Protein AF-G8Z9L9-F1 (afdb_monomer_lite)

pLDDT: mean 82.23, std 14.24, range [38.78, 95.94]

Foldseek 3Di:
DVVVVVVVVVVVVVVVVVVVLVVLLVVLVVQLVVLVDPVCVVVDDPVVNVVSPVVSVVSNVVSVVVVVVVVPPD

Secondary structure (DSSP, 8-state):
-HHHHHHHHHHHHHHHHHHHHHHHHHHHHHHHHHHH-TTTTTTS-HHHHHHHHHHHHHHHHHHHHHHHHHHT--

Radius of gyration: 17.8 Å; chains: 1; bounding box: 41×19×49 Å

Structure (mmCIF, N/CA/C/O backbone):
data_AF-G8Z9L9-F1
#
_entry.id   AF-G8Z9L9-F1
#
loop_
_atom_site.group_PDB
_atom_site.id
_atom_site.type_symbol
_atom_site.label_atom_id
_atom_site.label_alt_id
_atom_site.label_comp_id
_atom_site.label_asym_id
_atom_site.label_entity_id
_atom_site.label_seq_id
_atom_site.pdbx_PDB_ins_code
_atom_site.Cartn_x
_atom_site.Cartn_y
_atom_site.Cartn_z
_atom_site.occupancy
_atom_site.B_iso_or_equiv
_atom_site.auth_seq_id
_atom_site.auth_comp_id
_atom_site.auth_asym_id
_atom_site.auth_atom_id
_atom_site.pdbx_PDB_model_num
ATOM 1 N N . ASP A 1 1 ? 25.450 5.654 -33.348 1.00 58.88 1 ASP A N 1
ATOM 2 C CA . ASP A 1 1 ? 24.263 6.460 -33.025 1.00 58.88 1 ASP A CA 1
ATOM 3 C C . ASP A 1 1 ? 23.090 5.646 -32.480 1.00 58.88 1 ASP A C 1
ATOM 5 O O . ASP A 1 1 ? 22.755 5.818 -31.321 1.00 58.88 1 ASP A O 1
ATOM 9 N N . SER A 1 2 ? 22.554 4.664 -33.218 1.00 62.50 2 SER A N 1
ATOM 10 C CA . SER A 1 2 ? 21.344 3.908 -32.809 1.00 62.50 2 SER A CA 1
ATOM 11 C C . SER A 1 2 ? 21.411 3.161 -31.460 1.00 62.50 2 SER A C 1
ATOM 13 O O . SER A 1 2 ? 20.374 2.896 -30.860 1.00 62.50 2 SER A O 1
ATOM 15 N N . SER A 1 3 ? 22.600 2.817 -30.954 1.00 60.91 3 SER A N 1
ATOM 16 C CA . SER A 1 3 ? 22.723 2.087 -29.682 1.00 60.91 3 SER A CA 1
ATOM 17 C C . SER A 1 3 ? 22.564 2.984 -28.452 1.00 60.91 3 SER A C 1
ATOM 19 O O . SER A 1 3 ? 22.124 2.504 -27.418 1.00 60.91 3 SER A O 1
ATOM 21 N N . LEU A 1 4 ? 22.920 4.267 -28.553 1.00 66.94 4 LEU A N 1
ATOM 22 C CA . LEU A 1 4 ? 22.893 5.215 -27.431 1.00 66.94 4 LEU A CA 1
ATOM 23 C C . LEU A 1 4 ? 21.485 5.762 -27.185 1.00 66.94 4 LEU A C 1
ATOM 25 O O . LEU A 1 4 ? 21.125 6.042 -26.048 1.00 66.94 4 LEU A O 1
ATOM 29 N N . ASP A 1 5 ? 20.706 5.878 -28.255 1.00 65.25 5 ASP A N 1
ATOM 30 C CA . ASP A 1 5 ? 19.313 6.314 -28.219 1.00 65.25 5 ASP A CA 1
ATOM 31 C C . ASP A 1 5 ? 18.424 5.265 -27.529 1.00 65.25 5 ASP A C 1
ATOM 33 O O . ASP A 1 5 ? 17.731 5.574 -26.566 1.00 65.25 5 ASP A O 1
ATOM 37 N N . LYS A 1 6 ? 18.591 3.984 -27.894 1.00 68.75 6 LYS A N 1
ATOM 38 C CA . LYS A 1 6 ? 17.892 2.854 -27.255 1.00 68.75 6 LYS A CA 1
ATOM 39 C C . LYS A 1 6 ? 18.176 2.728 -25.759 1.00 68.75 6 LYS A C 1
ATOM 41 O O . LYS A 1 6 ? 17.258 2.503 -24.988 1.00 68.75 6 LYS A O 1
ATOM 46 N N . HIS A 1 7 ? 19.431 2.920 -25.341 1.00 72.44 7 HIS A N 1
ATOM 47 C CA . HIS A 1 7 ? 19.782 2.855 -23.916 1.00 72.44 7 HIS A CA 1
ATOM 48 C C . HIS A 1 7 ? 19.118 3.974 -23.108 1.00 72.44 7 HIS A C 1
ATOM 50 O O . HIS A 1 7 ? 18.704 3.740 -21.981 1.00 72.44 7 HIS A O 1
ATOM 56 N N . LYS A 1 8 ? 18.991 5.180 -23.677 1.00 75.38 8 LYS A N 1
ATOM 57 C CA . LYS A 1 8 ? 18.302 6.287 -23.004 1.00 75.38 8 LYS A CA 1
ATOM 58 C C . LYS A 1 8 ? 16.807 6.027 -22.868 1.00 75.38 8 LYS A C 1
ATOM 60 O O . LYS A 1 8 ? 16.259 6.295 -21.806 1.00 75.38 8 LYS A O 1
ATOM 65 N N . GLU A 1 9 ? 16.176 5.505 -23.916 1.00 76.69 9 GLU A N 1
ATOM 66 C CA . GLU A 1 9 ? 14.748 5.176 -23.906 1.00 76.69 9 GLU A CA 1
ATOM 67 C C . GLU A 1 9 ? 14.454 4.058 -22.889 1.00 76.69 9 GLU A C 1
ATOM 69 O O . GLU A 1 9 ? 13.543 4.182 -22.071 1.00 76.69 9 GLU A O 1
ATOM 74 N N . ASP A 1 10 ? 15.301 3.025 -22.846 1.00 75.00 10 ASP A N 1
ATOM 75 C CA . ASP A 1 10 ? 15.212 1.952 -21.853 1.00 75.00 10 ASP A CA 1
ATOM 76 C C . ASP A 1 10 ? 15.423 2.479 -20.419 1.00 75.00 10 ASP A C 1
ATOM 78 O O . ASP A 1 10 ? 14.644 2.154 -1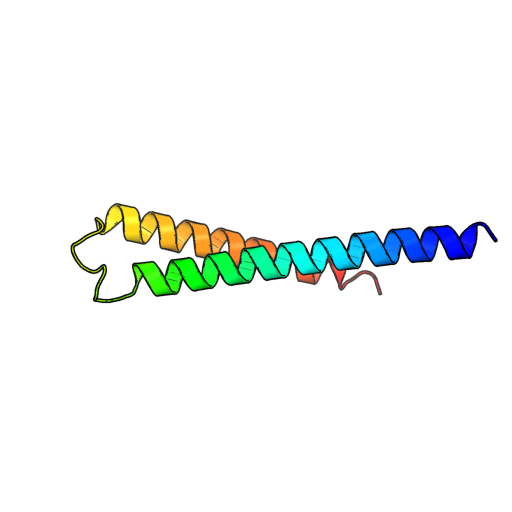9.521 1.00 75.00 10 ASP A O 1
ATOM 82 N N . ASP A 1 11 ? 16.425 3.337 -20.188 1.00 77.44 11 ASP A N 1
ATOM 83 C CA . ASP A 1 11 ? 16.680 3.956 -18.879 1.00 77.44 11 ASP A CA 1
ATOM 84 C C . ASP A 1 11 ? 15.516 4.856 -18.420 1.00 77.44 11 ASP A C 1
ATOM 86 O O . ASP A 1 11 ? 15.178 4.888 -17.232 1.00 77.44 11 ASP A O 1
ATOM 90 N N . GLU A 1 12 ? 14.885 5.594 -19.336 1.00 80.62 12 GLU A N 1
ATOM 91 C CA . GLU A 1 12 ? 13.712 6.425 -19.046 1.00 80.62 12 GLU A CA 1
ATOM 92 C C . GLU A 1 12 ? 12.500 5.575 -18.671 1.00 80.62 12 GLU A C 1
ATOM 94 O O . GLU A 1 12 ? 11.904 5.803 -17.616 1.00 80.62 12 GLU A O 1
ATOM 99 N N . VAL A 1 13 ? 12.213 4.524 -19.441 1.00 79.81 13 VAL A N 1
ATOM 100 C CA . VAL A 1 13 ? 11.135 3.576 -19.132 1.00 79.81 13 VAL A CA 1
ATOM 101 C C . VAL A 1 13 ? 11.354 2.918 -17.767 1.00 79.81 13 VAL A C 1
ATOM 103 O O . VAL A 1 13 ? 10.408 2.754 -16.994 1.00 79.81 13 VAL A O 1
ATOM 106 N N . GLN A 1 14 ? 12.593 2.554 -17.431 1.00 79.12 14 GLN A N 1
ATOM 107 C CA . GLN A 1 14 ? 12.917 1.980 -16.123 1.00 79.12 14 GLN A CA 1
ATOM 108 C C . GLN A 1 14 ? 12.747 2.995 -14.986 1.00 79.12 14 GLN A C 1
ATOM 110 O O . GLN A 1 14 ? 12.186 2.658 -13.940 1.00 79.12 14 GLN A O 1
ATOM 115 N N . ARG A 1 15 ? 13.160 4.254 -15.178 1.00 82.19 15 ARG A N 1
ATOM 116 C CA . ARG A 1 15 ? 12.935 5.313 -14.180 1.00 82.19 15 ARG A CA 1
ATOM 117 C C . ARG A 1 15 ? 11.455 5.588 -13.948 1.00 82.19 15 ARG A C 1
ATOM 119 O O . ARG A 1 15 ? 11.045 5.683 -12.790 1.00 82.19 15 ARG A O 1
ATOM 126 N N . ASP A 1 16 ? 10.660 5.667 -15.008 1.00 83.81 16 ASP A N 1
ATOM 127 C CA . ASP A 1 16 ? 9.223 5.917 -14.905 1.00 83.81 16 ASP A CA 1
ATOM 128 C C . ASP A 1 16 ? 8.508 4.768 -14.190 1.00 83.81 16 ASP A C 1
ATOM 130 O O . ASP A 1 16 ? 7.690 5.003 -13.295 1.00 83.81 16 ASP A O 1
ATOM 134 N N . LYS A 1 17 ? 8.886 3.518 -14.489 1.00 82.62 17 LYS A N 1
ATOM 135 C CA . LYS A 1 17 ? 8.407 2.338 -13.754 1.00 82.62 17 LYS A CA 1
ATOM 136 C C . LYS A 1 17 ? 8.737 2.416 -12.266 1.00 82.62 17 LYS A C 1
ATOM 138 O O . LYS A 1 17 ? 7.856 2.175 -11.443 1.00 82.62 17 LYS A O 1
ATOM 143 N N . VAL A 1 18 ? 9.978 2.748 -11.903 1.00 83.50 18 VAL A N 1
ATOM 144 C CA . VAL A 1 18 ? 10.389 2.870 -10.492 1.00 83.50 18 VAL A CA 1
ATOM 145 C C . VAL A 1 18 ? 9.618 3.991 -9.794 1.00 83.50 18 VAL A C 1
ATOM 147 O O . VAL A 1 18 ? 9.126 3.794 -8.686 1.00 83.50 18 VAL A O 1
ATOM 150 N N . SER A 1 19 ? 9.452 5.141 -10.448 1.00 85.94 19 SER A N 1
ATOM 151 C CA . SER A 1 19 ? 8.681 6.267 -9.913 1.00 85.94 19 SER A CA 1
ATOM 152 C C . SER A 1 19 ? 7.220 5.884 -9.648 1.00 85.94 19 SER A C 1
ATOM 154 O O . SER A 1 19 ? 6.702 6.108 -8.552 1.00 85.94 19 SER A O 1
ATOM 156 N N . ALA A 1 20 ? 6.575 5.215 -10.610 1.00 86.56 20 ALA A N 1
ATOM 157 C CA . ALA A 1 20 ? 5.204 4.734 -10.466 1.00 86.56 20 ALA A CA 1
ATOM 158 C C . ALA A 1 20 ? 5.069 3.696 -9.337 1.00 86.56 20 ALA A C 1
ATOM 160 O O . ALA A 1 20 ? 4.124 3.767 -8.548 1.00 86.56 20 ALA A O 1
ATOM 161 N N . LYS A 1 21 ? 6.032 2.768 -9.217 1.00 86.50 21 LYS A N 1
ATOM 162 C CA . LYS A 1 21 ? 6.082 1.773 -8.131 1.00 86.50 21 LYS A CA 1
ATOM 163 C C . LYS A 1 21 ? 6.188 2.444 -6.761 1.00 86.5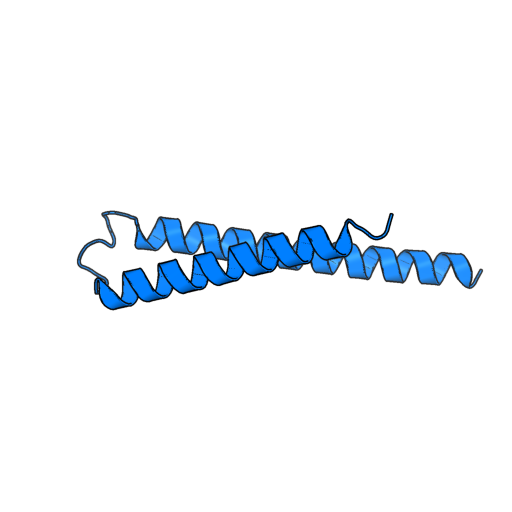0 21 LYS A C 1
ATOM 165 O O . LYS A 1 21 ? 5.364 2.162 -5.896 1.00 86.50 21 LYS A O 1
ATOM 170 N N . ASN A 1 22 ? 7.129 3.373 -6.592 1.00 87.00 22 ASN A N 1
ATOM 171 C CA . ASN A 1 22 ? 7.322 4.105 -5.336 1.00 87.00 22 ASN A CA 1
ATOM 172 C C . ASN A 1 22 ? 6.080 4.930 -4.958 1.00 87.00 22 ASN A C 1
ATOM 174 O O . ASN A 1 22 ? 5.723 5.027 -3.782 1.00 87.00 22 ASN A O 1
ATOM 178 N N . GLY A 1 23 ? 5.401 5.518 -5.950 1.00 91.25 23 GLY A N 1
ATOM 179 C CA . GLY A 1 23 ? 4.148 6.245 -5.745 1.00 91.25 23 GLY A CA 1
ATOM 180 C C . GLY A 1 23 ? 3.020 5.340 -5.246 1.00 91.25 23 GLY A C 1
ATOM 181 O O . GLY A 1 23 ? 2.331 5.684 -4.283 1.00 91.25 23 GLY A O 1
ATOM 182 N N . LEU A 1 24 ? 2.861 4.162 -5.856 1.00 91.00 24 LEU A N 1
ATOM 183 C CA . LEU A 1 24 ? 1.850 3.186 -5.447 1.00 91.00 24 LEU A CA 1
ATOM 184 C C . LEU A 1 24 ? 2.143 2.602 -4.060 1.00 91.00 24 LEU A C 1
ATOM 186 O O . LEU A 1 24 ? 1.232 2.481 -3.241 1.00 91.00 24 LEU A O 1
ATOM 190 N N . GLU A 1 25 ? 3.407 2.287 -3.782 1.00 90.50 25 GLU A N 1
ATOM 191 C CA . GLU A 1 25 ? 3.865 1.827 -2.474 1.00 90.50 25 GLU A CA 1
ATOM 192 C C . GLU A 1 25 ? 3.551 2.865 -1.388 1.00 90.50 25 GLU A C 1
ATOM 194 O O . GLU A 1 25 ? 2.876 2.558 -0.403 1.00 90.50 25 GLU A O 1
ATOM 199 N N . SER A 1 26 ? 3.945 4.122 -1.613 1.00 93.88 26 SER A N 1
ATOM 200 C CA . SER A 1 26 ? 3.675 5.230 -0.689 1.00 93.88 26 SER A CA 1
ATOM 201 C C . SER A 1 26 ? 2.178 5.407 -0.434 1.00 93.88 26 SER A C 1
ATOM 203 O O . SER A 1 26 ? 1.756 5.604 0.705 1.00 93.88 26 SER A O 1
ATOM 205 N N . TYR A 1 27 ? 1.352 5.304 -1.479 1.00 93.75 27 TYR A N 1
ATOM 206 C CA . TYR A 1 27 ? -0.100 5.377 -1.345 1.00 93.75 27 TYR A CA 1
ATOM 207 C C . TYR A 1 27 ? -0.664 4.225 -0.501 1.00 93.75 27 TYR A C 1
ATOM 209 O O . TYR A 1 27 ? -1.469 4.467 0.399 1.00 93.75 27 TYR A O 1
ATOM 217 N N . ALA A 1 28 ? -0.219 2.988 -0.740 1.00 94.06 28 ALA A N 1
ATOM 218 C CA . ALA A 1 28 ? -0.654 1.822 0.024 1.00 94.06 28 ALA A CA 1
ATOM 219 C C . ALA A 1 28 ? -0.269 1.931 1.510 1.00 94.06 28 ALA A C 1
ATOM 221 O O . ALA A 1 28 ? -1.102 1.659 2.377 1.00 94.06 28 ALA A O 1
ATOM 222 N N . PHE A 1 29 ? 0.949 2.387 1.823 1.00 93.19 29 PHE A N 1
ATOM 223 C CA . PHE A 1 29 ? 1.374 2.638 3.205 1.00 93.19 29 PHE A CA 1
ATOM 224 C C . PHE A 1 29 ? 0.565 3.751 3.876 1.00 93.19 29 PHE A C 1
ATOM 226 O O . PHE A 1 29 ? 0.099 3.576 5.005 1.00 93.19 29 PHE A O 1
ATOM 233 N N . ASN A 1 30 ? 0.346 4.868 3.177 1.00 94.50 30 ASN A N 1
ATOM 234 C CA . ASN A 1 30 ? -0.464 5.971 3.691 1.00 94.50 30 ASN A CA 1
ATOM 235 C C . ASN A 1 30 ? -1.906 5.531 3.966 1.00 94.50 30 ASN A C 1
ATOM 237 O O . ASN A 1 30 ? -2.477 5.906 4.990 1.00 94.50 30 ASN A O 1
ATOM 241 N N . MET A 1 31 ? -2.484 4.706 3.089 1.00 93.25 31 MET A N 1
ATOM 242 C CA . MET A 1 31 ? -3.831 4.172 3.269 1.00 93.25 31 MET A CA 1
ATOM 243 C C . MET A 1 31 ? -3.919 3.270 4.503 1.00 93.25 31 MET A C 1
ATOM 245 O O . MET A 1 31 ? -4.828 3.459 5.307 1.00 93.25 31 MET A O 1
ATOM 249 N N . LYS A 1 32 ? -2.953 2.357 4.704 1.00 92.75 32 LYS A N 1
ATOM 250 C CA . LYS 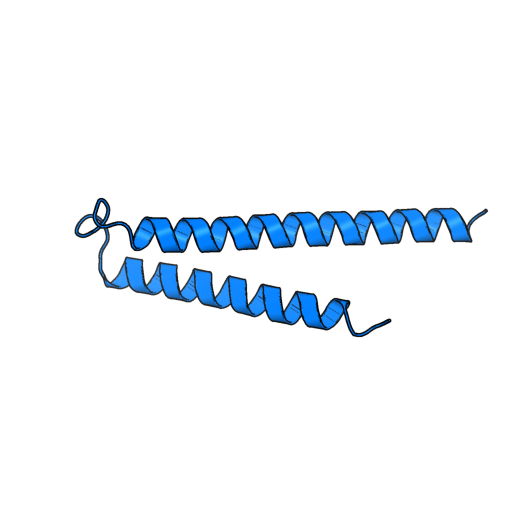A 1 32 ? -2.877 1.520 5.917 1.00 92.75 32 LYS A CA 1
ATOM 251 C C . LYS A 1 32 ? -2.846 2.366 7.187 1.00 92.75 32 LYS A C 1
ATOM 253 O O . LYS A 1 32 ? -3.698 2.186 8.048 1.00 92.75 32 LYS A O 1
ATOM 258 N N . SER A 1 3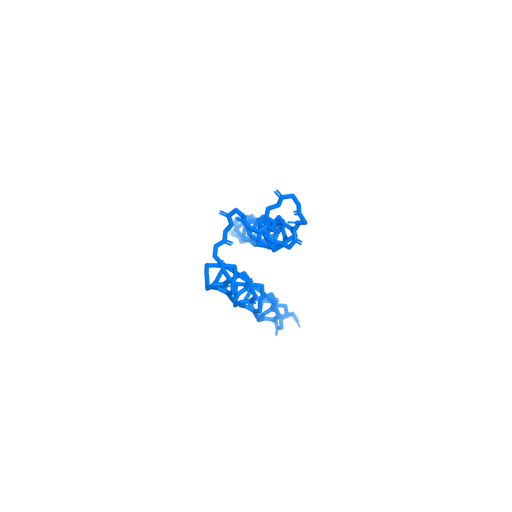3 ? -1.929 3.333 7.247 1.00 92.81 33 SER A N 1
ATOM 259 C CA . SER A 1 33 ? -1.802 4.248 8.389 1.00 92.81 33 SER A CA 1
ATOM 260 C C . SER A 1 33 ? -3.103 5.016 8.648 1.00 92.81 33 SER A C 1
ATOM 262 O O . SER A 1 33 ? -3.552 5.136 9.782 1.00 92.81 33 SER A O 1
ATOM 264 N N . THR A 1 34 ? -3.767 5.462 7.577 1.00 91.81 34 THR A N 1
ATOM 265 C CA . THR A 1 34 ? -5.047 6.173 7.663 1.00 91.81 34 THR A CA 1
ATOM 266 C C . THR A 1 34 ? -6.141 5.291 8.266 1.00 91.81 34 THR A C 1
ATOM 268 O O . THR A 1 34 ? -6.805 5.721 9.202 1.00 91.81 34 THR A O 1
ATOM 271 N N . VAL A 1 35 ? -6.330 4.053 7.792 1.00 91.12 35 VAL A N 1
ATOM 272 C CA . VAL A 1 35 ? -7.379 3.155 8.326 1.00 91.12 35 VAL A CA 1
ATOM 273 C C . VAL A 1 35 ? -7.057 2.583 9.711 1.00 91.12 35 VAL A C 1
ATOM 275 O O . VAL A 1 35 ? -7.941 2.072 10.404 1.00 91.12 35 VAL A O 1
ATOM 278 N N . GLU A 1 36 ? -5.795 2.655 10.126 1.00 90.50 36 GLU A N 1
ATOM 279 C CA . GLU A 1 36 ? -5.343 2.324 11.478 1.00 90.50 36 GLU A CA 1
ATOM 280 C C . GLU A 1 36 ? -5.460 3.505 12.454 1.00 90.50 36 GLU A C 1
ATOM 282 O O . GLU A 1 36 ? -5.436 3.271 13.661 1.00 90.50 36 GLU A O 1
ATOM 287 N N . ASP A 1 37 ? -5.662 4.736 11.966 1.00 92.88 37 ASP A N 1
ATOM 288 C CA . ASP A 1 37 ? -5.826 5.934 12.795 1.00 92.88 37 ASP A CA 1
ATOM 289 C C . ASP A 1 37 ? -7.069 5.815 13.697 1.00 92.88 37 ASP A C 1
ATOM 291 O O . ASP A 1 37 ? -8.196 5.587 13.241 1.00 92.88 37 ASP A O 1
ATOM 295 N N . GLU A 1 38 ? -6.878 6.037 14.998 1.00 87.06 38 GLU A N 1
ATOM 296 C CA . GLU A 1 38 ? -7.944 6.046 16.003 1.00 87.06 38 GLU A CA 1
ATOM 297 C C . GLU A 1 38 ? -9.050 7.072 15.691 1.00 87.06 38 GLU A C 1
ATOM 299 O O . GLU A 1 38 ? -10.204 6.880 16.064 1.00 87.06 38 GLU A O 1
ATOM 304 N N . LYS A 1 39 ? -8.753 8.139 14.938 1.00 88.19 39 LYS A N 1
ATOM 305 C CA . LYS A 1 39 ? -9.745 9.126 14.468 1.00 88.19 39 LYS A CA 1
ATOM 306 C C . LYS A 1 39 ? -10.720 8.569 13.431 1.00 88.19 39 LYS A C 1
ATOM 308 O O . LYS A 1 39 ? -11.774 9.184 13.195 1.00 88.19 39 LYS A O 1
ATOM 313 N N . LEU A 1 40 ? -10.347 7.477 12.765 1.00 84.50 40 LEU A N 1
ATOM 314 C CA . LEU A 1 40 ? -11.202 6.714 11.857 1.00 84.50 40 LEU A CA 1
ATOM 315 C C . LEU A 1 40 ? -11.754 5.441 12.507 1.00 84.50 40 LEU A C 1
ATOM 317 O O . LEU A 1 40 ? -12.671 4.837 11.943 1.00 84.50 40 LEU A O 1
ATOM 321 N N . ALA A 1 41 ? -11.286 5.075 13.705 1.00 78.62 41 ALA A N 1
ATOM 322 C CA . ALA A 1 41 ? -11.879 3.994 14.480 1.00 78.62 41 ALA A CA 1
ATOM 323 C C . ALA A 1 41 ? -13.370 4.281 14.732 1.00 78.62 41 ALA A C 1
ATOM 325 O O . ALA A 1 41 ? -13.760 5.372 15.149 1.00 78.62 41 ALA A O 1
ATOM 326 N N . GLY A 1 42 ? -14.223 3.310 14.401 1.00 83.00 42 GLY A N 1
ATOM 327 C CA . GLY A 1 42 ? -15.681 3.433 14.495 1.00 83.00 42 GLY A CA 1
ATOM 328 C C . GLY A 1 42 ? -16.359 4.225 13.367 1.00 83.00 42 GLY A C 1
ATOM 329 O O . GLY A 1 42 ? -17.586 4.285 13.346 1.00 83.00 42 GLY A O 1
ATOM 330 N N . LYS A 1 43 ? -15.610 4.816 12.421 1.00 90.25 43 LYS A N 1
ATOM 331 C CA . LYS A 1 43 ? -16.172 5.421 11.191 1.00 90.25 43 LYS A CA 1
ATOM 332 C C . LYS A 1 43 ? -16.176 4.471 10.001 1.00 90.25 43 LYS A C 1
ATOM 334 O O . LYS A 1 43 ? -16.929 4.692 9.057 1.00 90.25 43 LYS A O 1
ATOM 339 N N . ILE A 1 44 ? -15.322 3.455 10.041 1.00 88.50 44 ILE A N 1
ATOM 340 C CA . ILE A 1 44 ? -15.261 2.376 9.056 1.00 88.50 44 ILE A CA 1
ATOM 341 C C . ILE A 1 44 ? -15.634 1.073 9.754 1.00 88.50 44 ILE A C 1
ATOM 343 O O . ILE A 1 44 ? -15.360 0.919 10.947 1.00 88.50 44 ILE A O 1
ATOM 347 N N . SER A 1 45 ? -16.272 0.156 9.030 1.00 92.19 45 SER A N 1
ATOM 348 C CA . SER A 1 45 ? -16.536 -1.178 9.565 1.00 92.19 45 SER A CA 1
ATOM 349 C C . SER A 1 45 ? -15.226 -1.962 9.704 1.00 92.19 45 SER A C 1
ATOM 351 O O . SER A 1 45 ? -14.265 -1.718 8.967 1.00 92.19 45 SER A O 1
ATOM 353 N N . ASP A 1 46 ? -15.183 -2.913 10.638 1.00 90.69 46 ASP A N 1
ATOM 354 C CA . ASP A 1 46 ? -14.014 -3.786 10.803 1.00 90.69 46 ASP A CA 1
ATOM 355 C C . ASP A 1 46 ? -13.756 -4.621 9.535 1.00 90.69 46 ASP A C 1
ATOM 357 O O . ASP A 1 46 ? -12.602 -4.829 9.157 1.00 90.69 46 ASP A O 1
ATOM 361 N N . ASP A 1 47 ? -14.818 -5.009 8.821 1.00 93.75 47 ASP A N 1
ATOM 362 C CA . ASP A 1 47 ? -14.743 -5.735 7.549 1.00 93.75 47 ASP A CA 1
ATOM 363 C C . ASP A 1 47 ? -14.098 -4.885 6.442 1.00 93.75 47 ASP A C 1
ATOM 365 O O . ASP A 1 47 ? -13.197 -5.352 5.733 1.00 93.75 47 ASP A O 1
ATOM 369 N N . ASP A 1 48 ? -14.504 -3.617 6.310 1.00 92.75 48 ASP A N 1
ATOM 370 C CA . ASP A 1 48 ? -13.911 -2.688 5.342 1.00 92.75 48 ASP A CA 1
ATOM 371 C C . ASP A 1 48 ? -12.453 -2.398 5.698 1.00 92.75 48 ASP A C 1
ATOM 373 O O . ASP A 1 48 ? -11.579 -2.430 4.827 1.00 92.75 48 ASP A O 1
ATOM 377 N N . LYS A 1 49 ? -12.164 -2.181 6.988 1.00 92.88 49 LYS A N 1
ATOM 378 C CA . LYS A 1 49 ? -10.797 -1.993 7.487 1.00 9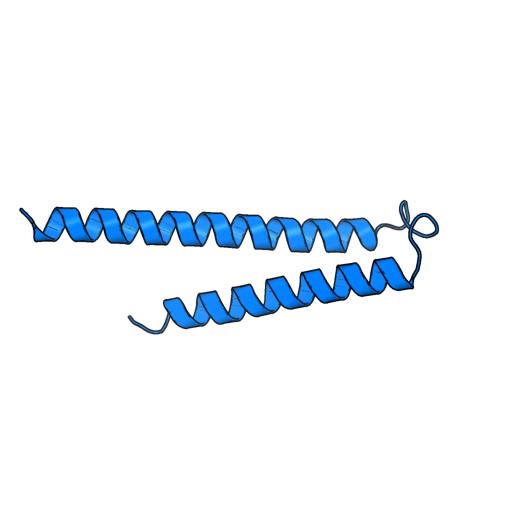2.88 49 LYS A CA 1
ATOM 379 C C . LYS A 1 49 ? -9.916 -3.173 7.103 1.00 92.88 49 LYS A C 1
ATOM 381 O O . LYS A 1 49 ? -8.854 -2.985 6.509 1.00 92.88 49 LYS A O 1
ATOM 386 N N . GLN A 1 50 ? -10.364 -4.389 7.403 1.00 94.19 50 GLN A N 1
ATOM 387 C CA . GLN A 1 50 ? -9.621 -5.605 7.104 1.00 94.19 50 GLN A CA 1
ATOM 388 C C . GLN A 1 50 ? -9.426 -5.787 5.595 1.00 94.19 50 GLN A C 1
ATOM 390 O O . GLN A 1 50 ? -8.336 -6.162 5.155 1.00 94.19 50 GLN A O 1
ATOM 395 N N . THR A 1 51 ? -10.444 -5.476 4.791 1.00 95.38 51 THR A N 1
ATOM 396 C CA . THR A 1 51 ? -10.370 -5.539 3.325 1.00 95.38 51 THR A CA 1
ATOM 397 C C . THR A 1 51 ? -9.319 -4.572 2.780 1.00 95.38 51 THR A C 1
ATOM 399 O O . THR A 1 51 ? -8.469 -4.975 1.982 1.00 95.38 51 THR A O 1
ATOM 402 N N . ILE A 1 52 ? -9.317 -3.322 3.253 1.00 93.12 52 ILE A N 1
ATOM 403 C CA . ILE A 1 52 ? -8.347 -2.299 2.838 1.00 93.12 52 ILE A CA 1
ATOM 404 C C . ILE A 1 52 ? -6.929 -2.718 3.233 1.00 93.12 52 ILE A C 1
ATOM 406 O O . ILE A 1 52 ? -6.038 -2.738 2.384 1.00 93.12 52 ILE A O 1
ATOM 410 N N . LEU A 1 53 ? -6.720 -3.125 4.489 1.00 94.38 53 LEU A N 1
ATOM 411 C CA . LEU A 1 53 ? -5.412 -3.578 4.972 1.00 94.38 53 LEU A CA 1
ATOM 412 C C . LEU A 1 53 ? -4.885 -4.767 4.162 1.00 94.38 53 LEU A C 1
ATOM 414 O O . LEU A 1 53 ? -3.713 -4.787 3.780 1.00 94.38 53 LEU A O 1
ATOM 418 N N . THR A 1 54 ? -5.753 -5.734 3.857 1.00 95.94 54 THR A N 1
ATOM 419 C CA . THR A 1 54 ? -5.404 -6.911 3.052 1.00 95.94 54 THR A CA 1
ATOM 420 C C . THR A 1 54 ? -4.966 -6.497 1.651 1.00 95.94 54 THR A C 1
ATOM 422 O O . THR A 1 54 ? -3.890 -6.892 1.205 1.00 95.94 54 THR A O 1
ATOM 425 N N . LYS A 1 55 ? -5.737 -5.634 0.979 1.00 95.19 55 LYS A N 1
ATOM 426 C CA . LYS A 1 55 ? -5.412 -5.162 -0.374 1.00 95.19 55 LYS A CA 1
ATOM 427 C C . LYS A 1 55 ? -4.135 -4.328 -0.418 1.00 95.19 55 LYS A C 1
ATOM 429 O O . LYS A 1 55 ? -3.316 -4.532 -1.311 1.00 95.19 55 LYS A O 1
ATOM 434 N N . CYS A 1 56 ? -3.914 -3.445 0.553 1.00 94.88 56 CYS A N 1
ATOM 435 C CA . CYS A 1 56 ? -2.667 -2.689 0.646 1.00 94.88 56 CYS A CA 1
ATOM 436 C C . CYS A 1 56 ? -1.455 -3.613 0.841 1.00 94.88 56 CYS A C 1
ATOM 438 O O . CYS A 1 56 ? -0.435 -3.424 0.183 1.00 94.88 56 CYS A O 1
ATOM 440 N N . ASN A 1 57 ? -1.569 -4.641 1.688 1.00 93.81 57 ASN A N 1
ATOM 441 C CA . ASN A 1 57 ? -0.502 -5.626 1.888 1.00 93.81 57 ASN A CA 1
ATOM 442 C C . ASN A 1 57 ? -0.231 -6.469 0.633 1.00 93.81 57 ASN A C 1
ATOM 444 O O . ASN A 1 57 ? 0.930 -6.722 0.312 1.00 93.81 57 ASN A O 1
ATOM 448 N N . GLU A 1 58 ? -1.276 -6.888 -0.087 1.00 94.44 58 GLU A N 1
ATOM 449 C CA . GLU A 1 58 ? -1.141 -7.596 -1.367 1.00 94.44 58 GLU A CA 1
ATOM 450 C C . GLU A 1 58 ? -0.375 -6.751 -2.391 1.00 94.44 58 GLU A C 1
ATOM 452 O O . GLU A 1 58 ? 0.549 -7.256 -3.030 1.00 94.44 58 GLU A O 1
ATOM 457 N N . VAL A 1 59 ? -0.716 -5.463 -2.514 1.00 91.69 59 VAL A N 1
ATOM 458 C CA . VAL A 1 59 ? -0.044 -4.530 -3.431 1.00 91.69 59 VAL A CA 1
ATOM 459 C C . VAL A 1 59 ? 1.425 -4.346 -3.058 1.00 91.69 59 VAL A C 1
ATOM 461 O O . VAL A 1 59 ? 2.278 -4.481 -3.931 1.00 91.69 59 VAL A O 1
ATOM 464 N N . ILE A 1 60 ? 1.738 -4.100 -1.783 1.00 90.38 60 ILE A N 1
ATOM 465 C CA . ILE A 1 60 ? 3.127 -3.941 -1.316 1.00 90.38 60 ILE A CA 1
ATOM 466 C C . ILE A 1 60 ? 3.930 -5.222 -1.587 1.00 90.38 60 ILE A C 1
ATOM 468 O O . ILE A 1 60 ? 4.986 -5.172 -2.209 1.00 90.38 60 ILE A O 1
ATOM 472 N N . SER A 1 61 ? 3.386 -6.395 -1.238 1.00 91.31 61 SER A N 1
ATOM 473 C CA . SER A 1 61 ? 4.060 -7.676 -1.494 1.00 91.31 61 SER A CA 1
ATOM 474 C C . SER A 1 61 ? 4.270 -7.944 -2.987 1.00 91.31 61 SER A C 1
ATOM 476 O O . SER A 1 61 ? 5.288 -8.519 -3.384 1.00 91.31 61 SER A O 1
ATOM 478 N N . TRP A 1 62 ? 3.313 -7.551 -3.830 1.00 90.12 62 TRP A N 1
ATOM 479 C CA . TRP A 1 62 ? 3.467 -7.635 -5.276 1.00 90.12 62 TRP A CA 1
ATOM 480 C C . TRP A 1 62 ? 4.578 -6.696 -5.757 1.00 90.12 62 TRP A C 1
ATOM 482 O O . TRP A 1 62 ? 5.430 -7.126 -6.532 1.00 90.12 62 TRP A O 1
ATOM 492 N N . LEU A 1 63 ? 4.631 -5.453 -5.274 1.00 87.44 63 LEU A N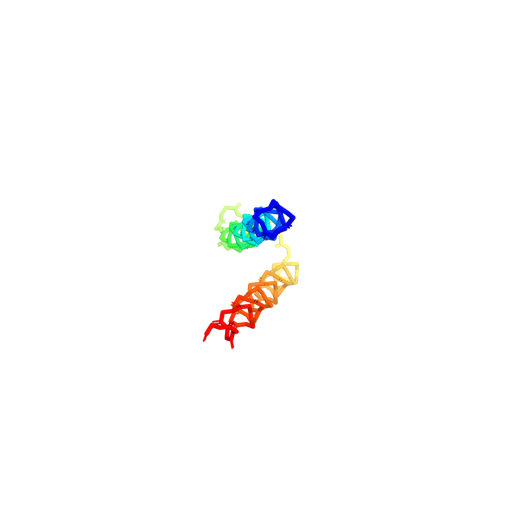 1
ATOM 493 C CA . LEU A 1 63 ? 5.674 -4.490 -5.634 1.00 87.44 63 LEU A CA 1
ATOM 494 C C . LEU A 1 63 ? 7.078 -4.975 -5.237 1.00 87.44 63 LEU A C 1
ATOM 496 O O . LEU A 1 63 ? 7.963 -4.965 -6.094 1.00 87.44 63 LEU A O 1
ATOM 500 N N . ASP A 1 64 ? 7.259 -5.512 -4.027 1.00 85.50 64 ASP A N 1
ATOM 501 C CA . ASP A 1 64 ? 8.535 -6.078 -3.550 1.00 85.50 64 ASP A CA 1
ATOM 502 C C . ASP A 1 64 ? 9.041 -7.224 -4.445 1.00 85.50 64 ASP A C 1
ATOM 504 O O . ASP A 1 64 ? 10.217 -7.300 -4.829 1.00 85.50 64 ASP A O 1
ATOM 508 N N . LYS A 1 65 ? 8.132 -8.128 -4.833 1.00 84.19 65 LYS A N 1
ATOM 509 C CA . LYS A 1 65 ? 8.440 -9.252 -5.735 1.00 84.19 65 LYS A CA 1
ATOM 510 C C . LYS A 1 65 ? 8.793 -8.774 -7.142 1.00 84.19 65 LYS A C 1
ATOM 512 O O . LYS A 1 65 ? 9.692 -9.320 -7.774 1.00 84.19 65 LYS A O 1
ATOM 517 N N . ASN A 1 66 ? 8.121 -7.736 -7.633 1.00 76.06 66 ASN A N 1
ATOM 518 C CA . ASN A 1 66 ? 8.421 -7.165 -8.946 1.00 76.06 66 ASN A CA 1
ATOM 519 C C . ASN A 1 66 ? 9.684 -6.295 -8.943 1.00 76.06 66 ASN A C 1
ATOM 521 O O . ASN A 1 66 ? 10.286 -6.104 -9.995 1.00 76.06 66 ASN A O 1
ATOM 525 N N . GLN A 1 67 ? 10.102 -5.753 -7.799 1.00 68.69 67 GLN A N 1
ATOM 526 C CA . GLN A 1 67 ? 11.365 -5.024 -7.677 1.00 68.69 67 GLN A CA 1
ATOM 527 C C . GLN A 1 67 ? 12.565 -5.979 -7.654 1.00 68.69 67 GLN A C 1
ATOM 529 O O . GLN A 1 67 ? 13.588 -5.707 -8.277 1.00 68.69 67 GLN A O 1
ATOM 534 N N . THR A 1 68 ? 12.437 -7.120 -6.973 1.00 59.94 68 THR A N 1
ATOM 535 C CA . THR A 1 68 ? 13.468 -8.171 -6.959 1.00 59.94 68 THR A CA 1
ATOM 536 C C . THR A 1 68 ? 13.602 -8.887 -8.304 1.00 59.94 68 THR A C 1
ATOM 538 O O . THR A 1 68 ? 14.719 -9.236 -8.680 1.00 59.94 68 THR A O 1
ATOM 541 N N . ALA A 1 69 ? 12.508 -9.032 -9.061 1.00 57.75 69 ALA A N 1
ATOM 542 C CA . ALA A 1 69 ? 12.532 -9.579 -10.419 1.00 57.75 69 ALA A CA 1
ATOM 543 C C . ALA A 1 69 ? 13.355 -8.719 -11.398 1.00 57.75 69 ALA A C 1
ATOM 545 O O . ALA A 1 69 ? 14.178 -9.261 -12.125 1.00 57.75 69 ALA A O 1
ATOM 546 N N . GLU A 1 70 ? 13.209 -7.388 -11.373 1.00 53.34 70 GLU A N 1
ATOM 547 C CA . GLU A 1 70 ? 13.978 -6.489 -12.260 1.00 53.34 70 GLU A CA 1
ATOM 548 C C . GLU A 1 70 ? 15.443 -6.307 -11.817 1.00 53.34 70 GLU A C 1
ATOM 550 O O . GLU A 1 70 ? 16.290 -5.886 -12.601 1.00 53.34 70 GLU A O 1
ATOM 555 N N . LYS A 1 71 ? 15.776 -6.632 -10.560 1.00 47.38 71 LYS A N 1
ATOM 556 C CA . LYS A 1 71 ? 17.133 -6.469 -10.013 1.00 47.38 71 LYS A CA 1
ATOM 557 C C . LYS A 1 71 ? 18.042 -7.686 -10.242 1.00 47.38 71 LYS A C 1
ATOM 559 O O . LYS A 1 71 ? 19.240 -7.570 -10.002 1.00 47.38 71 LYS A O 1
ATOM 564 N N . ASN A 1 72 ? 17.503 -8.824 -10.690 1.00 42.44 72 ASN A N 1
ATOM 565 C CA . ASN A 1 72 ? 18.247 -10.081 -10.870 1.00 42.44 72 ASN A CA 1
ATOM 566 C C . ASN A 1 72 ? 18.735 -10.328 -12.315 1.00 42.44 72 ASN A C 1
ATOM 568 O O . ASN A 1 72 ? 19.094 -11.447 -12.663 1.00 42.44 72 ASN A O 1
ATOM 572 N N . GLU A 1 73 ? 18.759 -9.290 -13.153 1.00 41.03 73 GLU A N 1
ATOM 573 C CA . GLU A 1 73 ? 19.323 -9.343 -14.513 1.00 41.03 73 GLU A CA 1
ATOM 574 C C . GLU A 1 73 ? 20.525 -8.392 -14.682 1.00 41.03 73 GLU A C 1
ATOM 576 O O . GLU A 1 73 ? 20.715 -7.784 -15.734 1.00 41.03 73 GLU A O 1
ATOM 581 N N . ARG A 1 74 ? 21.342 -8.243 -13.630 1.00 38.78 74 ARG A N 1
ATOM 582 C CA . ARG A 1 74 ? 22.655 -7.581 -13.697 1.00 38.78 74 ARG A CA 1
ATOM 583 C C . ARG A 1 74 ? 23.791 -8.564 -13.475 1.00 38.78 74 ARG A C 1
ATOM 585 O O . ARG A 1 74 ? 23.670 -9.383 -12.539 1.00 38.78 74 ARG A O 1
#

InterPro domains:
  IPR029048 Heat shock protein 70kD, C-terminal domain superfamily [G3DSA:1.20.1270.10] (2-74)
  IPR029048 Heat shock protein 70kD, C-terminal domain superfamily [SSF100934] (20-73)

Sequence (74 aa):
DSSLDKHKEDDEVQRDKVSAKNGLESYAFNMKSTVEDEKLAGKISDDDKQTILTKCNEVISWLDKNQTAEKNER

Organism: Solea senegalensis (NCBI:txid28829)